Protein AF-A0A9E5HGX7-F1 (afdb_monomer_lite)

pLDDT: mean 79.83, std 8.99, range [37.38, 89.44]

Foldseek 3Di:
DDDDDPQQPAWDWPLVVCVVVVPDDRDFFFWAADPVGDDIDGHHDDTDIDGPVCVVVQPAKDFQDCVPDVVCVVDPVSVVCDVVPDRGTDIDTGD

Sequence (95 aa):
MGQSQGSEKQLFVSHAMQMIEKTGANPFSARFYPARGGVPLNALLDYILVGLSSRKQANNWRIWNLHFDPKLCASSALQQACITASEHFPITFDF

Secondary structure (DSSP, 8-state):
------GGG-EE-HHHHHHHHT-SSPP-SEEE--TT--PPEEE------EEHHHHTT----EE--TTT-HHHHT-HHHHHHHHHH-SB--EE---

Radius of gyration: 15.76 Å; chains: 1; bounding box: 34×36×42 Å

Structure (mmCIF, N/CA/C/O backbone):
data_AF-A0A9E5HGX7-F1
#
_entry.id   AF-A0A9E5HGX7-F1
#
loop_
_atom_site.group_PDB
_atom_site.id
_atom_site.type_symbol
_atom_site.label_atom_id
_atom_site.label_alt_id
_atom_site.label_comp_id
_atom_site.label_asym_id
_atom_site.label_entity_id
_atom_site.label_seq_id
_atom_site.pdbx_PDB_ins_code
_atom_site.Cartn_x
_atom_site.Cartn_y
_atom_site.Cartn_z
_atom_site.occupancy
_atom_site.B_iso_or_equiv
_atom_site.auth_seq_id
_atom_site.auth_comp_id
_atom_site.auth_asym_id
_atom_site.auth_atom_id
_atom_site.pdbx_PDB_model_num
ATOM 1 N N . MET A 1 1 ? -17.656 20.542 -0.277 1.00 37.38 1 MET A N 1
ATOM 2 C CA . MET A 1 1 ? -16.725 20.132 0.799 1.00 37.38 1 MET A CA 1
ATOM 3 C C . MET A 1 1 ? -17.495 19.253 1.770 1.00 37.38 1 MET A C 1
ATOM 5 O O . MET A 1 1 ? -18.642 19.581 2.051 1.00 37.38 1 MET A O 1
ATOM 9 N N . GLY A 1 2 ? -16.937 18.115 2.190 1.00 49.62 2 GLY A N 1
ATOM 10 C CA . GL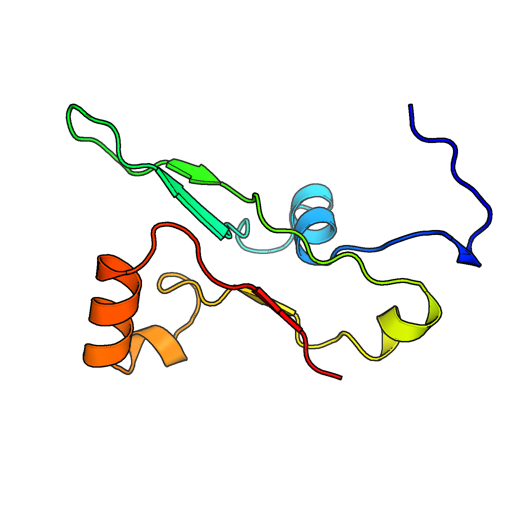Y A 1 2 ? -17.635 17.158 3.054 1.00 49.62 2 GLY A CA 1
ATOM 11 C C . GLY A 1 2 ? -17.992 17.782 4.402 1.00 49.62 2 GLY A C 1
ATOM 12 O O . GLY A 1 2 ? -17.118 18.295 5.093 1.00 49.62 2 GLY A O 1
ATOM 13 N N . GLN A 1 3 ? -19.278 17.772 4.746 1.00 52.59 3 GLN A N 1
ATOM 14 C CA . GLN A 1 3 ? -19.769 18.218 6.047 1.00 52.59 3 GLN A CA 1
ATOM 15 C C . GLN A 1 3 ? -19.271 17.235 7.114 1.00 52.59 3 GLN A C 1
ATOM 17 O O . GLN A 1 3 ? -19.538 16.035 7.017 1.00 52.59 3 GLN A O 1
ATOM 22 N N . SER A 1 4 ? -18.546 17.730 8.119 1.00 56.09 4 SER A N 1
ATOM 23 C CA . SER A 1 4 ? -18.153 16.928 9.278 1.00 56.09 4 SER A CA 1
ATOM 24 C C . SER A 1 4 ? -19.410 16.605 10.081 1.00 56.09 4 SER A C 1
ATOM 26 O O . SER A 1 4 ? -19.878 17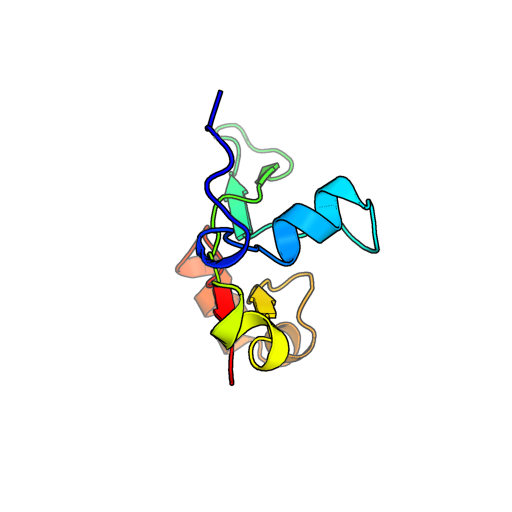.426 10.867 1.00 56.09 4 SER A O 1
ATOM 28 N N . GLN A 1 5 ? -19.991 15.424 9.874 1.00 60.56 5 GLN A N 1
ATOM 29 C CA . GLN A 1 5 ? -20.977 14.909 10.823 1.00 60.56 5 GLN A CA 1
ATOM 30 C C . GLN A 1 5 ? -20.278 14.627 12.168 1.00 60.56 5 GLN A C 1
ATOM 32 O O . GLN A 1 5 ? -19.052 14.528 12.207 1.00 60.56 5 GLN A O 1
ATOM 37 N N . GLY A 1 6 ? -21.042 14.563 13.267 1.00 66.81 6 GLY A N 1
ATOM 38 C CA . GLY A 1 6 ? -20.510 14.414 14.633 1.00 66.81 6 GLY A CA 1
ATOM 39 C C . GLY A 1 6 ? -19.448 13.312 14.779 1.00 66.81 6 GLY A C 1
ATOM 40 O O . GLY A 1 6 ? -19.388 12.395 13.963 1.00 66.81 6 GLY A O 1
ATOM 41 N N . SER A 1 7 ? -18.616 13.404 15.823 1.00 65.25 7 SER A N 1
ATOM 42 C CA . SER A 1 7 ? -17.390 12.601 16.017 1.00 65.25 7 SER A CA 1
ATOM 43 C C . SER A 1 7 ? -17.548 11.088 15.806 1.00 65.25 7 SER A C 1
ATOM 45 O O . SER A 1 7 ? -16.610 10.441 15.346 1.00 65.25 7 SER A O 1
ATOM 47 N N . GLU A 1 8 ? -18.727 10.519 16.067 1.00 67.19 8 GLU A N 1
ATOM 48 C CA . GLU A 1 8 ? -19.027 9.101 15.817 1.00 67.19 8 GLU A CA 1
ATOM 49 C C . GLU A 1 8 ? -19.005 8.692 14.336 1.00 67.19 8 GLU A C 1
ATOM 51 O O . GLU A 1 8 ? -18.736 7.533 14.027 1.00 67.19 8 GLU A O 1
ATOM 56 N N . LYS A 1 9 ? -19.258 9.620 13.406 1.00 77.31 9 LYS A N 1
ATOM 57 C CA . LYS A 1 9 ? -19.267 9.354 11.956 1.00 77.31 9 LYS A CA 1
ATOM 58 C C . LYS A 1 9 ? -17.943 9.698 11.270 1.00 77.31 9 LYS A C 1
ATOM 60 O O . LYS A 1 9 ? -17.845 9.585 10.048 1.00 77.31 9 LYS A O 1
ATOM 65 N N . GLN A 1 10 ? -16.933 10.130 12.025 1.00 81.62 10 GLN A N 1
ATOM 66 C CA . GLN A 1 10 ? -15.624 10.435 11.464 1.00 81.62 10 GLN A CA 1
ATOM 67 C C . GLN A 1 10 ? -14.875 9.141 11.121 1.00 81.62 10 GLN A C 1
ATOM 69 O O . GLN A 1 10 ? -14.760 8.229 11.943 1.00 81.62 10 GLN A O 1
ATOM 74 N N . LEU A 1 11 ? -14.356 9.081 9.896 1.00 86.00 11 LEU A N 1
ATOM 75 C CA . LEU A 1 11 ? -13.540 7.979 9.402 1.00 86.00 11 LEU A CA 1
ATOM 76 C C . LEU A 1 11 ? -12.067 8.382 9.397 1.00 86.00 11 LEU A C 1
ATOM 78 O O . LEU A 1 11 ? -11.719 9.522 9.086 1.00 86.00 11 LEU A O 1
ATOM 82 N N . PHE A 1 12 ? -11.208 7.427 9.730 1.00 84.62 12 PHE A N 1
ATOM 83 C CA . PHE A 1 12 ? -9.770 7.616 9.855 1.00 84.62 12 PHE A CA 1
ATOM 84 C C . PHE A 1 12 ? -9.013 6.688 8.912 1.00 84.62 12 PHE A C 1
ATOM 86 O O . PHE A 1 12 ? -9.433 5.561 8.659 1.00 84.62 12 PHE A O 1
ATOM 93 N N . VAL A 1 13 ? -7.870 7.174 8.430 1.00 86.06 13 VAL A N 1
ATOM 94 C CA . VAL A 1 13 ? -6.956 6.443 7.549 1.00 86.06 13 VAL A CA 1
ATOM 95 C C . VAL A 1 13 ? -5.527 6.721 7.995 1.00 86.06 13 VAL A C 1
ATOM 97 O O . VAL A 1 13 ? -5.059 7.854 7.876 1.00 86.06 13 VAL A O 1
ATOM 100 N N . SER A 1 14 ? -4.811 5.700 8.463 1.00 83.56 14 SER A N 1
ATOM 101 C CA . SER A 1 14 ? -3.451 5.869 8.996 1.00 83.56 14 SER A CA 1
ATOM 102 C C . SER A 1 14 ? -2.468 6.417 7.951 1.00 83.56 14 SER A C 1
ATOM 104 O O . SER A 1 14 ? -1.769 7.388 8.220 1.00 83.56 14 SER A O 1
ATOM 106 N N . HIS A 1 15 ? -2.467 5.876 6.727 1.00 84.69 15 HIS A N 1
ATOM 107 C CA . HIS A 1 15 ? -1.533 6.306 5.673 1.00 84.69 15 HIS A CA 1
ATOM 108 C C . HIS A 1 15 ? -1.802 7.729 5.157 1.00 84.69 15 HIS A C 1
ATOM 110 O O . HIS A 1 15 ? -0.861 8.464 4.869 1.00 84.69 15 HIS A O 1
ATOM 116 N N . ALA A 1 16 ? -3.070 8.151 5.076 1.00 84.50 16 ALA A N 1
ATOM 117 C CA . ALA A 1 16 ? -3.395 9.526 4.694 1.00 84.50 16 ALA A CA 1
ATOM 118 C C . ALA A 1 16 ? -2.941 10.518 5.775 1.00 84.50 16 ALA A C 1
ATOM 120 O O . ALA A 1 16 ? -2.367 11.557 5.453 1.00 84.50 16 ALA A O 1
ATOM 121 N N . MET A 1 17 ? -3.133 10.171 7.054 1.00 83.25 17 MET A N 1
ATOM 122 C CA . MET A 1 17 ? -2.634 10.978 8.171 1.00 83.25 17 MET A CA 1
ATOM 123 C C . MET A 1 17 ? -1.108 11.059 8.157 1.00 83.25 17 MET A C 1
ATOM 125 O O . MET A 1 17 ? -0.568 12.153 8.261 1.00 83.25 17 MET A O 1
ATOM 129 N N . GLN A 1 18 ? -0.414 9.949 7.892 1.00 83.19 18 GLN A N 1
ATOM 130 C CA . GLN A 1 18 ? 1.043 9.933 7.757 1.00 83.19 18 GLN A CA 1
ATOM 131 C C . GLN A 1 18 ? 1.552 10.898 6.668 1.00 83.19 18 GLN A C 1
ATOM 133 O O . GLN A 1 18 ? 2.556 11.578 6.883 1.00 83.19 18 GLN A O 1
ATOM 138 N N . MET A 1 19 ? 0.863 10.999 5.521 1.00 83.81 19 MET A N 1
ATOM 139 C CA . MET A 1 19 ? 1.213 11.959 4.462 1.00 83.81 19 MET A CA 1
ATOM 140 C C . MET A 1 19 ? 0.960 13.416 4.868 1.00 83.81 19 MET A C 1
ATOM 142 O O . MET A 1 19 ? 1.765 14.289 4.540 1.00 83.81 19 MET A O 1
ATOM 146 N N . ILE A 1 20 ? -0.142 13.689 5.574 1.00 85.19 20 ILE A N 1
ATOM 147 C CA . ILE A 1 20 ? -0.486 15.035 6.062 1.00 85.19 20 ILE A CA 1
ATOM 148 C C . ILE A 1 20 ? 0.519 15.487 7.129 1.00 85.19 20 ILE A C 1
ATOM 150 O O . ILE A 1 20 ? 1.026 16.607 7.076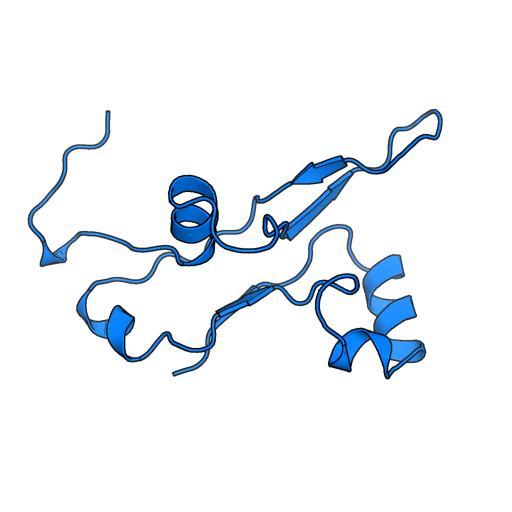 1.00 85.19 20 ILE A O 1
ATOM 154 N N . GLU A 1 21 ? 0.835 14.595 8.065 1.00 85.19 21 GLU A N 1
ATOM 155 C CA . GLU A 1 21 ? 1.768 14.817 9.173 1.00 85.19 21 GLU A CA 1
ATOM 156 C C . GLU A 1 21 ? 3.239 14.713 8.736 1.00 85.19 21 GLU A C 1
ATOM 158 O O . GLU A 1 21 ? 4.132 15.062 9.504 1.00 85.19 21 GLU A O 1
ATOM 163 N N . LYS A 1 22 ? 3.500 14.255 7.501 1.00 80.00 22 LYS A N 1
ATOM 164 C CA . LYS A 1 22 ? 4.835 14.074 6.900 1.00 80.00 22 LYS A CA 1
ATOM 165 C C . LYS A 1 22 ? 5.781 13.232 7.761 1.00 80.00 22 LYS A C 1
ATOM 167 O O . LYS A 1 22 ? 6.960 13.551 7.909 1.00 80.00 22 LYS A O 1
ATOM 172 N N . THR A 1 23 ? 5.260 12.153 8.335 1.00 77.00 23 THR A N 1
ATOM 173 C CA . THR A 1 23 ? 6.027 11.278 9.230 1.00 77.00 23 THR A CA 1
ATOM 174 C C . THR A 1 23 ? 6.604 10.082 8.473 1.00 77.00 23 THR A C 1
ATOM 176 O O . THR A 1 23 ? 5.878 9.345 7.811 1.00 77.00 23 THR A O 1
ATOM 179 N N . GLY A 1 24 ? 7.910 9.837 8.610 1.00 77.12 24 GLY A N 1
ATOM 180 C CA . GLY A 1 24 ? 8.582 8.698 7.975 1.00 77.12 24 GLY A CA 1
ATOM 181 C C . GLY A 1 24 ? 8.624 8.782 6.444 1.00 77.12 24 GLY A C 1
ATOM 182 O O . GLY A 1 24 ? 8.543 9.860 5.860 1.00 77.12 24 GLY A O 1
ATOM 183 N N . ALA A 1 25 ? 8.788 7.634 5.784 1.00 80.12 25 ALA A N 1
ATOM 184 C CA . ALA A 1 25 ? 8.743 7.561 4.327 1.00 80.12 25 ALA A CA 1
ATOM 185 C C . ALA A 1 25 ? 7.295 7.636 3.824 1.00 80.12 25 ALA A C 1
ATOM 187 O O . ALA A 1 25 ? 6.406 7.019 4.412 1.00 80.12 25 ALA A O 1
ATOM 188 N N . ASN A 1 26 ? 7.070 8.351 2.717 1.00 84.00 26 ASN A N 1
ATOM 189 C CA . ASN A 1 26 ? 5.738 8.456 2.129 1.00 84.00 26 ASN A CA 1
ATOM 190 C C . ASN A 1 26 ? 5.241 7.070 1.681 1.00 84.00 26 ASN A C 1
ATOM 192 O O . ASN A 1 26 ? 5.881 6.447 0.824 1.00 84.00 26 ASN A O 1
ATOM 196 N N . PRO A 1 27 ? 4.107 6.591 2.222 1.00 86.06 27 PRO A N 1
ATOM 197 C CA . PRO A 1 27 ? 3.545 5.317 1.814 1.00 86.06 27 PRO A CA 1
ATOM 198 C C . PRO A 1 27 ? 3.035 5.399 0.371 1.00 86.06 27 PRO A C 1
ATOM 200 O O . PRO A 1 27 ? 2.504 6.423 -0.057 1.00 86.06 27 PRO A O 1
ATOM 203 N N . PHE A 1 28 ? 3.158 4.302 -0.374 1.00 88.50 28 PHE A N 1
ATOM 204 C CA . PHE A 1 28 ? 2.528 4.145 -1.683 1.00 88.50 28 PHE A CA 1
ATOM 205 C C . PHE A 1 28 ? 1.958 2.738 -1.823 1.00 88.50 28 PHE A C 1
ATOM 207 O O . PHE A 1 28 ? 2.599 1.760 -1.425 1.00 88.50 28 PHE A O 1
ATOM 214 N N . SER A 1 29 ? 0.755 2.658 -2.386 1.00 89.06 29 SER A N 1
ATOM 215 C CA . SER A 1 29 ? 0.014 1.417 -2.610 1.00 89.06 29 SER A CA 1
ATOM 216 C C . SER A 1 29 ? -0.001 0.997 -4.076 1.00 89.06 29 SER A C 1
ATOM 218 O O . SER A 1 29 ? -0.389 -0.122 -4.361 1.00 89.06 29 SER A O 1
ATOM 220 N N . ALA A 1 30 ? 0.452 1.840 -5.004 1.00 89.31 30 ALA A N 1
ATOM 221 C CA . ALA A 1 30 ? 0.485 1.517 -6.424 1.00 89.31 30 ALA A CA 1
ATOM 222 C C . ALA A 1 30 ? 1.730 2.070 -7.123 1.00 89.31 30 ALA A C 1
ATOM 224 O O . ALA A 1 30 ? 2.332 3.051 -6.667 1.00 89.31 30 ALA A O 1
ATOM 225 N N . ARG A 1 31 ? 2.093 1.451 -8.250 1.00 87.69 31 ARG A N 1
ATOM 226 C CA . ARG A 1 31 ? 3.153 1.905 -9.156 1.00 87.69 31 ARG A CA 1
ATOM 227 C C . ARG A 1 31 ? 2.634 2.009 -10.583 1.00 87.69 31 ARG A C 1
ATOM 229 O O . ARG A 1 31 ? 1.834 1.199 -11.025 1.00 87.69 31 ARG A O 1
ATOM 236 N N . PHE A 1 32 ? 3.118 3.001 -11.317 1.00 86.75 32 PHE A N 1
ATOM 237 C CA . PHE A 1 32 ? 2.787 3.182 -12.726 1.00 86.75 32 PHE A CA 1
ATOM 238 C C . PHE A 1 32 ? 4.065 3.270 -13.544 1.00 86.75 32 PHE A C 1
ATOM 240 O O . PHE A 1 32 ? 4.875 4.182 -13.358 1.00 86.75 32 PHE A O 1
ATOM 247 N N . TYR A 1 33 ? 4.237 2.324 -14.463 1.00 86.12 33 TYR A N 1
ATOM 248 C CA . TYR A 1 33 ? 5.375 2.293 -15.371 1.00 86.12 33 TYR A CA 1
ATOM 249 C C . TYR A 1 33 ? 5.082 3.119 -16.635 1.00 86.12 33 TYR A C 1
ATOM 251 O O . TYR A 1 33 ? 4.083 2.869 -17.314 1.00 86.12 33 TYR A O 1
ATOM 259 N N . PRO A 1 34 ? 5.932 4.102 -16.989 1.00 86.75 34 PRO A N 1
ATOM 260 C CA . PRO A 1 34 ? 5.761 4.870 -18.217 1.00 86.75 34 PRO A CA 1
ATOM 261 C C . PRO A 1 34 ? 5.926 3.999 -19.469 1.00 86.75 34 PRO A C 1
ATOM 263 O O . PRO A 1 34 ? 6.871 3.218 -19.576 1.00 86.75 34 PRO A O 1
ATOM 266 N N . ALA A 1 35 ? 5.070 4.209 -20.474 1.00 84.06 35 ALA A N 1
ATOM 267 C CA . ALA A 1 35 ? 5.072 3.420 -21.712 1.00 84.06 35 ALA A CA 1
ATOM 268 C C . ALA A 1 35 ? 6.380 3.510 -22.524 1.00 84.06 35 ALA A C 1
ATOM 270 O O . ALA A 1 35 ? 6.701 2.602 -23.283 1.00 84.06 35 ALA A O 1
ATOM 271 N N . ARG A 1 36 ? 7.139 4.606 -22.388 1.00 87.06 36 ARG A N 1
ATOM 272 C CA . ARG A 1 36 ? 8.408 4.829 -23.108 1.00 87.06 36 ARG A CA 1
ATOM 273 C C . ARG A 1 36 ? 9.647 4.557 -22.246 1.00 87.06 36 ARG A C 1
ATOM 275 O O . ARG A 1 36 ? 10.725 5.052 -22.559 1.00 87.06 36 ARG A O 1
ATOM 282 N N . GLY A 1 37 ? 9.488 3.779 -21.175 1.00 80.31 37 GLY A N 1
ATOM 283 C CA . GLY A 1 37 ? 10.527 3.578 -20.170 1.00 80.31 37 GLY A CA 1
ATOM 284 C C . GLY A 1 37 ? 10.686 4.793 -19.252 1.00 80.31 37 GLY A C 1
ATOM 285 O O . GLY A 1 37 ? 10.239 5.899 -19.558 1.00 80.31 37 GLY A O 1
ATOM 286 N N . GLY A 1 38 ? 11.289 4.573 -18.085 1.00 84.06 38 GLY A N 1
ATOM 287 C CA . GLY A 1 38 ? 11.497 5.607 -17.074 1.00 84.06 38 GLY A CA 1
ATOM 288 C C . GLY A 1 38 ? 11.355 5.081 -15.650 1.00 84.06 38 GLY A C 1
ATOM 289 O O . GLY A 1 38 ? 11.138 3.890 -15.426 1.00 84.06 38 GLY A O 1
ATOM 290 N N . VAL A 1 39 ? 11.487 5.991 -14.686 1.00 83.69 39 VAL A N 1
ATOM 291 C CA . VAL A 1 39 ? 11.284 5.685 -13.266 1.00 83.69 39 VAL A CA 1
ATOM 292 C C . VAL A 1 39 ? 9.782 5.486 -13.015 1.00 83.69 39 VAL A C 1
ATOM 294 O O . VAL A 1 39 ? 8.995 6.330 -13.453 1.00 83.69 39 VAL A O 1
ATOM 297 N N . PRO A 1 40 ? 9.362 4.399 -12.341 1.00 85.00 40 PRO A N 1
ATOM 298 C CA . PRO A 1 40 ? 7.960 4.198 -12.000 1.00 85.00 40 PRO A CA 1
ATOM 299 C C . PRO A 1 40 ? 7.450 5.308 -11.079 1.00 85.00 40 PRO A C 1
ATOM 301 O O . PRO A 1 40 ? 8.138 5.732 -10.148 1.00 85.00 40 PRO A O 1
ATOM 304 N N . LEU A 1 41 ? 6.221 5.759 -11.326 1.00 88.00 41 LEU A N 1
ATOM 305 C CA . LEU A 1 41 ? 5.529 6.698 -10.453 1.00 88.00 41 LEU A CA 1
ATOM 306 C C . LEU A 1 41 ? 4.856 5.931 -9.315 1.00 88.00 41 LEU A C 1
ATOM 308 O O . LEU A 1 41 ? 4.033 5.055 -9.566 1.00 88.00 41 LEU A O 1
ATOM 312 N N . ASN A 1 42 ? 5.163 6.303 -8.077 1.00 89.25 42 ASN A N 1
ATOM 313 C CA . ASN A 1 42 ? 4.533 5.742 -6.886 1.00 89.25 42 ASN A CA 1
ATOM 314 C C . ASN A 1 42 ? 3.312 6.582 -6.485 1.00 89.25 42 ASN A C 1
ATOM 316 O O . ASN A 1 42 ? 3.410 7.807 -6.400 1.00 89.25 42 ASN A O 1
ATOM 320 N N . ALA A 1 43 ? 2.186 5.930 -6.198 1.00 89.00 43 ALA A N 1
ATOM 321 C CA . ALA A 1 43 ? 0.955 6.591 -5.771 1.00 89.00 43 ALA A CA 1
ATOM 322 C C . ALA A 1 43 ? 0.322 5.888 -4.564 1.00 89.00 43 ALA A C 1
ATOM 324 O O . ALA A 1 43 ? 0.396 4.668 -4.427 1.00 89.00 43 ALA A O 1
ATOM 325 N N . LEU A 1 44 ? -0.328 6.662 -3.695 1.00 89.44 44 LEU A N 1
ATOM 326 C CA . LEU A 1 44 ? -1.191 6.144 -2.636 1.00 89.44 44 LEU A CA 1
ATOM 327 C C . LEU A 1 44 ? -2.647 6.285 -3.085 1.00 89.44 44 LEU A C 1
ATOM 329 O O . LEU A 1 44 ? -3.196 7.389 -3.093 1.00 89.44 44 LEU A O 1
ATOM 333 N N . LEU A 1 45 ? -3.241 5.173 -3.508 1.00 87.06 45 LEU A N 1
ATOM 334 C CA . LEU A 1 45 ? -4.598 5.133 -4.066 1.00 87.06 45 LEU A CA 1
ATOM 335 C C . LEU A 1 45 ? -5.560 4.332 -3.193 1.00 87.06 45 LEU A C 1
ATOM 337 O O . LEU A 1 45 ? -6.752 4.628 -3.149 1.00 87.06 45 LEU A O 1
ATOM 341 N N . ASP A 1 46 ? -5.032 3.336 -2.491 1.00 84.88 46 ASP A N 1
ATOM 342 C CA . ASP A 1 46 ? -5.815 2.390 -1.721 1.00 84.88 46 ASP A CA 1
ATOM 343 C C . ASP A 1 46 ? -5.927 2.891 -0.278 1.00 84.88 46 ASP A C 1
ATOM 345 O O . ASP A 1 46 ? -4.932 3.169 0.397 1.00 84.88 46 ASP A O 1
ATOM 349 N N . T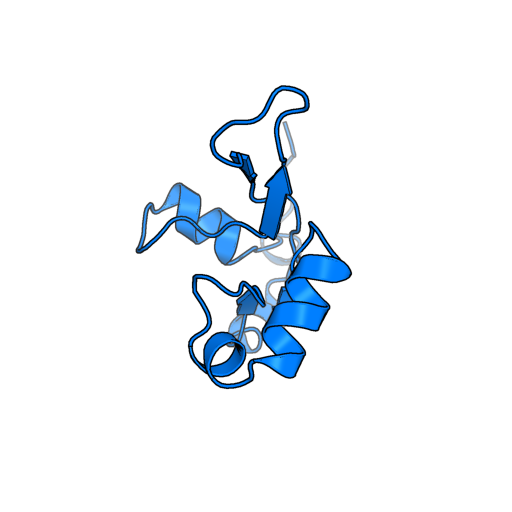YR A 1 47 ? -7.163 3.028 0.198 1.00 85.06 47 TYR A N 1
ATOM 350 C CA . TYR A 1 47 ? -7.462 3.511 1.539 1.00 85.06 47 TYR A CA 1
ATOM 351 C C . TYR A 1 47 ? -8.465 2.584 2.206 1.00 85.06 47 TYR A C 1
ATOM 353 O O . TYR A 1 47 ? -9.533 2.307 1.666 1.00 85.06 47 TYR A O 1
ATOM 361 N N . ILE A 1 48 ? -8.138 2.155 3.420 1.00 85.94 48 ILE A N 1
ATOM 362 C CA . ILE A 1 48 ? -9.114 1.565 4.331 1.00 85.94 48 ILE A CA 1
ATOM 363 C C . ILE A 1 48 ? -9.573 2.698 5.247 1.00 85.94 48 ILE A C 1
ATOM 365 O O . ILE A 1 48 ? -8.753 3.490 5.699 1.00 85.94 48 ILE A O 1
ATOM 369 N N . LEU A 1 49 ? -10.878 2.827 5.463 1.00 87.69 49 LEU A N 1
ATOM 370 C CA . LEU A 1 49 ? -11.477 3.855 6.312 1.00 87.69 49 LEU A CA 1
ATOM 371 C C . LEU A 1 49 ? -12.012 3.187 7.574 1.00 87.69 49 LEU A C 1
ATOM 373 O O . LEU A 1 49 ? -12.869 2.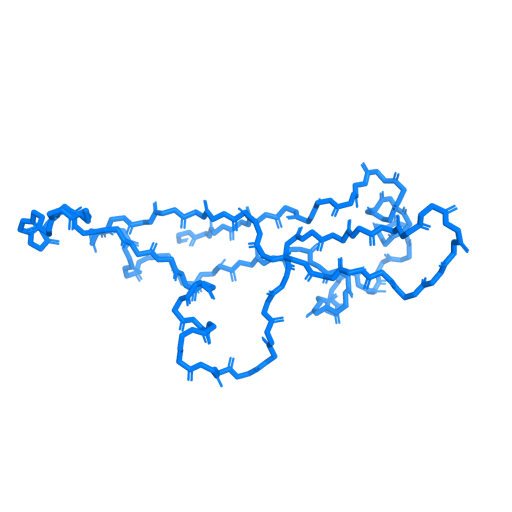311 7.488 1.00 87.69 49 LEU A O 1
ATOM 377 N N . VAL A 1 50 ? -11.526 3.600 8.743 1.00 86.44 50 VAL A N 1
ATOM 378 C CA . VAL A 1 50 ? -11.912 2.999 10.026 1.00 86.44 50 VAL A CA 1
ATOM 379 C C . VAL A 1 50 ? -12.646 4.014 10.891 1.00 86.44 50 VAL A C 1
ATOM 381 O O . VAL A 1 50 ? -12.186 5.139 11.082 1.00 86.44 50 VAL A O 1
ATOM 384 N N . GLY A 1 51 ? -13.807 3.614 11.408 1.00 87.00 51 GLY A N 1
ATOM 385 C CA . GLY A 1 51 ? -14.602 4.424 12.328 1.00 87.00 51 GLY A CA 1
ATOM 386 C C . GLY A 1 51 ? -13.991 4.507 13.729 1.00 87.00 51 GLY A C 1
ATOM 387 O O . GLY A 1 51 ? -13.134 3.708 14.114 1.00 87.00 51 GLY A O 1
ATOM 388 N N . LEU A 1 52 ? -14.467 5.467 14.523 1.00 84.19 52 LEU A N 1
ATOM 389 C CA . LEU A 1 52 ? -13.912 5.779 15.844 1.00 84.19 52 LEU A CA 1
ATOM 390 C C . LEU A 1 52 ? -13.851 4.568 16.797 1.00 84.19 52 LEU A C 1
ATOM 392 O O . LEU A 1 52 ? -12.858 4.398 17.503 1.00 84.19 52 LEU A O 1
ATOM 396 N N . SER A 1 53 ? -14.875 3.709 16.789 1.00 82.81 53 SER A N 1
ATOM 397 C CA . SER A 1 53 ? -14.976 2.528 17.664 1.00 82.81 53 SER A CA 1
ATOM 398 C C . SER A 1 53 ? -13.893 1.478 17.399 1.00 82.81 53 SER A C 1
ATOM 400 O O . SER A 1 53 ? -13.414 0.835 18.329 1.00 82.81 53 SER A O 1
ATOM 402 N N . SER A 1 54 ? -13.474 1.333 16.142 1.00 80.25 54 SER A N 1
ATOM 403 C CA . SER A 1 54 ? -12.485 0.337 15.708 1.00 80.25 54 SER A CA 1
ATOM 404 C C . SER A 1 54 ? -11.067 0.911 15.620 1.00 80.25 54 SER A C 1
ATOM 406 O O . SER A 1 54 ? -10.097 0.162 15.541 1.00 80.25 54 SER A O 1
ATOM 408 N N . ARG A 1 55 ? -10.914 2.242 15.697 1.00 80.25 55 ARG A N 1
ATOM 409 C CA . ARG A 1 55 ? -9.617 2.922 15.550 1.00 80.25 55 ARG A CA 1
ATOM 410 C C . ARG A 1 55 ? -8.564 2.447 16.553 1.00 80.25 55 ARG A C 1
ATOM 412 O O . ARG A 1 55 ? -7.409 2.320 16.178 1.00 80.25 55 ARG A O 1
ATOM 419 N N . LYS A 1 56 ? -8.947 2.193 17.810 1.00 79.50 56 LYS A N 1
ATOM 420 C CA . LYS A 1 56 ? -8.011 1.730 18.857 1.00 79.50 56 LYS A CA 1
ATOM 421 C C . LYS A 1 56 ? -7.498 0.304 18.633 1.00 79.50 56 LYS A C 1
ATOM 423 O O . LYS A 1 56 ? -6.461 -0.050 19.183 1.00 79.50 56 LYS A O 1
ATOM 428 N N . GLN A 1 57 ? -8.252 -0.508 17.895 1.00 80.94 57 GLN A N 1
ATOM 429 C CA . GLN A 1 57 ? -7.906 -1.900 17.602 1.00 80.94 57 GLN A CA 1
ATOM 430 C C . GLN A 1 57 ? -7.135 -2.003 16.282 1.00 80.94 57 GLN A C 1
ATOM 432 O O . GLN A 1 57 ? -6.264 -2.847 16.138 1.00 80.94 57 GLN A O 1
ATOM 437 N N . ALA A 1 58 ? -7.379 -1.081 15.348 1.00 74.75 58 ALA A N 1
ATOM 438 C CA . ALA A 1 58 ? -6.709 -1.031 14.057 1.00 74.75 58 ALA A CA 1
ATOM 439 C C . ALA A 1 58 ? -5.272 -0.473 14.175 1.00 74.75 58 ALA A C 1
ATOM 441 O O . ALA A 1 58 ? -4.989 0.632 13.710 1.00 74.75 58 ALA A O 1
ATOM 442 N N . ASN A 1 59 ? -4.367 -1.231 14.804 1.00 73.56 59 ASN A N 1
ATOM 443 C CA . ASN A 1 59 ? -2.976 -0.824 15.052 1.00 73.56 59 ASN A CA 1
ATOM 444 C C . ASN A 1 59 ? -1.987 -1.360 14.002 1.00 73.56 59 ASN A C 1
ATOM 446 O O . ASN A 1 59 ? -0.926 -0.774 13.807 1.00 73.56 59 ASN A O 1
ATOM 450 N N . ASN A 1 60 ? -2.342 -2.428 13.282 1.00 79.81 60 ASN A N 1
ATOM 451 C CA . ASN A 1 60 ? -1.437 -3.130 12.361 1.00 79.81 60 ASN A CA 1
ATOM 452 C C . ASN A 1 60 ? -1.747 -2.835 10.889 1.00 79.81 60 ASN A C 1
ATOM 454 O O . ASN A 1 60 ? -1.928 -3.742 10.080 1.00 79.81 60 ASN A O 1
ATOM 458 N N . TRP A 1 61 ? -1.831 -1.554 10.532 1.00 85.19 61 TRP A N 1
ATOM 459 C CA . TRP A 1 61 ? -2.007 -1.160 9.134 1.00 85.19 61 TRP A CA 1
ATOM 460 C C . TRP A 1 61 ? -0.733 -1.436 8.360 1.00 85.19 61 TRP A C 1
ATOM 462 O O . TRP A 1 61 ? 0.341 -0.963 8.730 1.00 85.19 61 TRP A O 1
ATOM 472 N N . ARG A 1 62 ? -0.858 -2.179 7.265 1.00 85.31 62 ARG A N 1
ATOM 473 C CA . ARG A 1 62 ? 0.288 -2.566 6.455 1.00 85.31 62 ARG A CA 1
ATOM 474 C C . ARG A 1 62 ? -0.043 -2.455 4.985 1.00 85.31 62 ARG A C 1
ATOM 476 O O . ARG A 1 62 ? -1.032 -3.013 4.519 1.00 85.31 62 ARG A O 1
ATOM 483 N N . ILE A 1 63 ? 0.831 -1.776 4.254 1.00 86.75 63 ILE A N 1
ATOM 484 C CA . ILE A 1 63 ? 0.912 -1.903 2.803 1.00 86.75 63 ILE A CA 1
ATOM 485 C C . ILE A 1 63 ? 1.948 -2.985 2.518 1.00 86.75 63 ILE A C 1
ATOM 487 O O . ILE A 1 63 ? 3.099 -2.865 2.942 1.00 86.75 63 ILE A O 1
ATOM 491 N N . TRP A 1 64 ? 1.555 -4.035 1.803 1.00 83.06 64 TRP A N 1
ATOM 492 C CA . TRP A 1 64 ? 2.434 -5.148 1.429 1.00 83.06 64 TRP A CA 1
ATOM 493 C C . TRP A 1 64 ? 3.320 -4.758 0.242 1.00 83.06 64 TRP A C 1
ATOM 495 O O . TRP A 1 64 ? 3.229 -5.300 -0.858 1.00 83.06 64 TRP A O 1
ATOM 505 N N . ASN A 1 65 ? 4.154 -3.748 0.468 1.00 80.38 65 ASN A N 1
ATOM 506 C CA . ASN A 1 65 ? 5.012 -3.145 -0.531 1.00 80.38 65 ASN A CA 1
ATOM 507 C C . ASN A 1 65 ? 6.427 -3.707 -0.414 1.00 80.38 65 ASN A C 1
ATOM 509 O O . ASN A 1 65 ? 7.084 -3.548 0.613 1.00 80.38 65 ASN A O 1
ATOM 513 N N . LEU A 1 66 ? 6.924 -4.293 -1.500 1.00 72.88 66 LEU A N 1
ATOM 514 C CA . LEU A 1 66 ? 8.257 -4.892 -1.558 1.00 72.88 66 LEU A CA 1
ATOM 515 C C . LEU A 1 66 ? 9.383 -3.940 -1.142 1.00 72.88 66 LEU A C 1
ATOM 517 O O . LEU A 1 66 ? 10.361 -4.391 -0.570 1.00 72.88 66 LEU A O 1
ATOM 521 N N . HIS A 1 67 ? 9.265 -2.634 -1.381 1.00 70.19 67 HIS A N 1
ATOM 522 C CA . HIS A 1 67 ? 10.319 -1.689 -0.997 1.00 70.19 67 HIS A CA 1
ATOM 523 C C . HIS A 1 67 ? 10.351 -1.374 0.501 1.00 70.19 67 HIS A C 1
ATOM 525 O O . HIS A 1 67 ? 11.404 -1.008 1.017 1.00 70.19 67 HIS A O 1
ATOM 531 N N . PHE A 1 68 ? 9.221 -1.504 1.197 1.00 69.38 68 PHE A N 1
ATOM 532 C CA . PHE A 1 68 ? 9.099 -1.132 2.610 1.00 69.38 68 PHE A CA 1
ATOM 533 C C . PHE A 1 68 ? 8.949 -2.328 3.546 1.00 69.38 68 PHE A C 1
ATOM 535 O O . PHE A 1 68 ? 8.997 -2.164 4.764 1.00 69.38 68 PHE A O 1
ATOM 542 N N . ASP A 1 69 ? 8.783 -3.527 2.993 1.00 75.75 69 ASP A N 1
ATOM 543 C CA . ASP A 1 69 ? 8.491 -4.723 3.758 1.00 75.75 69 ASP A CA 1
ATOM 544 C C . ASP A 1 69 ? 9.656 -5.727 3.710 1.00 75.75 69 ASP A C 1
ATOM 546 O O . ASP A 1 69 ? 9.756 -6.537 2.781 1.00 75.75 69 ASP A O 1
ATOM 550 N N . PRO A 1 70 ? 10.543 -5.727 4.724 1.00 72.69 70 PRO A N 1
ATOM 551 C CA . PRO A 1 70 ? 11.708 -6.608 4.743 1.00 72.69 70 PRO A CA 1
ATOM 552 C C . PRO A 1 70 ? 11.326 -8.093 4.770 1.00 72.69 70 PRO A C 1
ATOM 554 O O . PRO A 1 70 ? 12.079 -8.925 4.269 1.00 72.69 70 PRO A O 1
ATOM 557 N N . LYS A 1 71 ? 10.142 -8.443 5.297 1.00 74.88 71 LYS A N 1
ATOM 558 C CA . LYS A 1 71 ? 9.652 -9.831 5.291 1.00 74.88 71 LYS A CA 1
ATOM 559 C C . LYS A 1 71 ? 9.253 -10.276 3.885 1.00 74.88 71 LYS A C 1
ATOM 561 O O . LYS A 1 71 ? 9.436 -11.441 3.546 1.00 74.88 71 LYS A O 1
ATOM 566 N N . LEU A 1 72 ? 8.748 -9.351 3.068 1.00 74.06 72 LEU A N 1
ATOM 567 C CA . LEU A 1 72 ? 8.411 -9.602 1.667 1.00 74.06 72 LEU A CA 1
ATOM 568 C C . LEU A 1 72 ? 9.676 -9.782 0.821 1.00 74.06 72 LEU A C 1
ATOM 570 O O . LEU A 1 72 ? 9.748 -10.697 0.007 1.00 74.06 72 LEU A O 1
ATOM 574 N N . CYS A 1 73 ? 10.701 -8.965 1.076 1.00 70.56 73 CYS A N 1
ATOM 575 C CA . CYS A 1 73 ? 12.014 -9.086 0.437 1.00 70.56 73 CYS A CA 1
ATOM 576 C C . CYS A 1 73 ? 12.766 -10.372 0.796 1.00 70.56 73 CYS A C 1
ATOM 578 O O . CYS A 1 73 ? 13.561 -10.849 -0.009 1.00 70.56 73 CYS A O 1
ATOM 580 N N . ALA A 1 74 ? 12.527 -10.947 1.978 1.00 79.00 74 ALA A N 1
ATOM 581 C CA . ALA A 1 74 ? 13.194 -12.175 2.408 1.00 79.00 74 ALA A CA 1
ATOM 582 C C . ALA A 1 74 ? 12.771 -13.421 1.602 1.00 79.00 74 ALA A C 1
ATOM 584 O O . ALA A 1 74 ? 13.473 -14.430 1.630 1.00 79.00 74 ALA A O 1
ATOM 585 N N . SER A 1 75 ? 11.647 -13.364 0.876 1.00 84.75 75 SER A N 1
ATOM 586 C CA . SER A 1 75 ? 11.162 -14.452 0.021 1.00 84.75 75 SER A CA 1
ATOM 587 C C . SER A 1 75 ? 11.197 -14.039 -1.448 1.00 84.75 75 SER A C 1
ATOM 589 O O . SER A 1 75 ? 10.334 -13.305 -1.928 1.00 84.75 75 SER A O 1
ATOM 591 N N . SER A 1 76 ? 12.181 -14.553 -2.188 1.00 82.06 76 SER A N 1
ATOM 592 C CA . SER A 1 76 ? 12.349 -14.270 -3.620 1.00 82.06 76 SER A CA 1
ATOM 593 C C . SER A 1 76 ? 11.140 -14.700 -4.458 1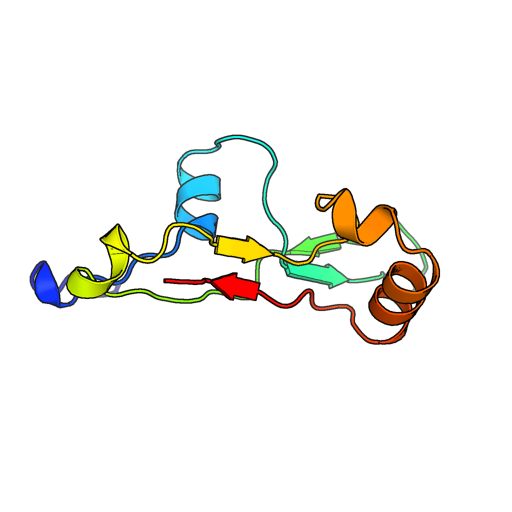.00 82.06 76 SER A C 1
ATOM 595 O O . SER A 1 76 ? 10.743 -13.986 -5.378 1.00 82.06 76 SER A O 1
ATOM 597 N N . ALA A 1 77 ? 10.511 -15.827 -4.110 1.00 83.75 77 ALA A N 1
ATOM 598 C CA . ALA A 1 77 ? 9.310 -16.319 -4.779 1.00 83.75 77 ALA A CA 1
ATOM 599 C C . ALA A 1 77 ? 8.110 -15.382 -4.568 1.00 83.75 77 ALA A C 1
ATOM 601 O O . ALA A 1 77 ? 7.398 -15.062 -5.519 1.00 83.75 77 ALA A O 1
ATOM 602 N N . LEU A 1 78 ? 7.912 -14.893 -3.338 1.00 78.75 78 LEU A N 1
ATOM 603 C CA . LEU A 1 78 ? 6.833 -13.954 -3.026 1.00 78.75 78 LEU A CA 1
ATOM 604 C C . LEU A 1 78 ? 7.078 -12.591 -3.682 1.00 78.75 78 LEU A C 1
ATOM 606 O O . LEU A 1 78 ? 6.158 -11.995 -4.235 1.00 78.75 78 LEU A O 1
ATOM 610 N N . GLN A 1 79 ? 8.332 -12.134 -3.694 1.00 79.31 79 GLN A N 1
ATOM 611 C CA . GLN A 1 79 ? 8.730 -10.918 -4.390 1.00 79.31 79 GLN A CA 1
ATOM 612 C C . GLN A 1 79 ? 8.448 -10.988 -5.892 1.00 79.31 79 GLN A C 1
ATOM 614 O O . GLN A 1 79 ? 7.816 -10.077 -6.429 1.00 79.31 79 GLN A O 1
ATOM 619 N N . GLN A 1 80 ? 8.867 -12.060 -6.570 1.00 80.38 80 GLN A N 1
ATOM 620 C CA . GLN A 1 80 ? 8.585 -12.227 -7.996 1.00 80.38 80 GLN A CA 1
ATOM 621 C C . GLN A 1 80 ? 7.086 -12.332 -8.278 1.00 80.38 80 GLN A C 1
ATOM 623 O O . GLN A 1 80 ? 6.609 -11.707 -9.226 1.00 80.38 80 GLN A O 1
ATOM 628 N N . ALA A 1 81 ? 6.338 -13.062 -7.448 1.00 80.06 81 ALA A N 1
ATOM 629 C CA . ALA A 1 81 ? 4.891 -13.162 -7.593 1.00 80.06 81 ALA A CA 1
ATOM 630 C C . ALA A 1 81 ? 4.222 -11.785 -7.472 1.00 80.06 81 ALA A C 1
ATOM 632 O O . ALA A 1 81 ? 3.425 -11.425 -8.332 1.00 80.06 81 ALA A O 1
ATOM 633 N N . CYS A 1 82 ? 4.595 -10.976 -6.475 1.00 73.44 82 CYS A N 1
ATOM 634 C CA . CYS A 1 82 ? 4.051 -9.630 -6.292 1.00 73.44 82 CYS A CA 1
ATOM 635 C C . CYS A 1 82 ? 4.394 -8.683 -7.452 1.00 73.44 82 CYS A C 1
ATOM 637 O O . CYS A 1 82 ? 3.509 -7.966 -7.905 1.00 73.44 82 CYS A O 1
ATOM 639 N N . ILE A 1 83 ? 5.637 -8.691 -7.955 1.00 76.19 83 ILE A N 1
ATOM 640 C CA . ILE A 1 83 ? 6.032 -7.864 -9.115 1.00 76.19 83 ILE A CA 1
ATOM 641 C C . ILE A 1 83 ? 5.257 -8.276 -10.368 1.00 76.19 83 ILE A C 1
ATOM 643 O O . ILE A 1 83 ? 4.840 -7.419 -11.134 1.00 76.19 83 ILE A O 1
ATOM 647 N N . THR A 1 84 ? 5.071 -9.579 -10.579 1.00 77.25 84 THR A N 1
ATOM 648 C CA . THR A 1 84 ? 4.413 -10.097 -11.786 1.00 77.25 84 THR A CA 1
ATOM 649 C C . THR A 1 84 ? 2.905 -9.882 -11.754 1.00 77.25 84 THR A C 1
ATOM 651 O O . THR A 1 84 ? 2.296 -9.594 -12.780 1.00 77.25 84 THR A O 1
ATOM 654 N N . ALA A 1 85 ? 2.288 -10.074 -10.589 1.00 69.25 85 ALA A N 1
ATOM 655 C CA . ALA A 1 85 ? 0.840 -10.148 -10.477 1.00 69.25 85 ALA A CA 1
ATOM 656 C C . ALA A 1 85 ? 0.173 -8.783 -10.310 1.00 69.25 85 ALA A C 1
ATOM 658 O O . ALA A 1 85 ? -1.014 -8.672 -10.614 1.00 69.25 85 ALA A O 1
ATOM 659 N N . SER A 1 86 ? 0.873 -7.773 -9.778 1.00 69.94 86 SER A N 1
ATOM 660 C CA . SER A 1 86 ? 0.185 -6.551 -9.380 1.00 69.94 86 SER A CA 1
ATOM 661 C C . SER A 1 86 ? 1.061 -5.306 -9.341 1.00 69.94 86 SER A C 1
ATOM 663 O O . SER A 1 86 ? 2.073 -5.226 -8.646 1.00 69.94 86 SER A O 1
ATOM 665 N N . GLU A 1 87 ? 0.562 -4.270 -10.003 1.00 79.62 87 GLU A N 1
ATOM 666 C CA . GLU A 1 87 ? 1.010 -2.893 -9.816 1.00 79.62 87 GLU A CA 1
ATOM 667 C C . GLU A 1 87 ? 0.361 -2.221 -8.595 1.00 79.62 87 GLU A C 1
ATOM 669 O O . GLU A 1 87 ? 0.756 -1.120 -8.219 1.00 79.62 87 GLU A O 1
ATOM 674 N N . HIS A 1 88 ? -0.594 -2.903 -7.948 1.00 86.25 88 HIS A N 1
ATOM 675 C CA . HIS A 1 88 ? -1.258 -2.498 -6.709 1.00 86.25 88 HIS A CA 1
ATOM 676 C C . HIS A 1 88 ? -0.863 -3.415 -5.541 1.00 86.25 88 HIS A C 1
ATOM 678 O O . HIS A 1 88 ? -1.091 -4.628 -5.563 1.00 86.25 88 HIS A O 1
ATOM 684 N N . PHE A 1 89 ? -0.288 -2.841 -4.492 1.00 85.44 89 PHE A N 1
ATOM 685 C CA . PHE A 1 89 ? 0.056 -3.538 -3.262 1.00 85.44 89 PHE A CA 1
ATOM 686 C C . PHE A 1 89 ? -1.169 -3.652 -2.355 1.00 85.44 89 PHE A C 1
ATOM 688 O O . PHE A 1 89 ? -1.804 -2.635 -2.061 1.00 85.44 89 PHE A O 1
ATOM 695 N N . PRO A 1 90 ? -1.487 -4.857 -1.855 1.00 83.44 90 PRO A N 1
ATOM 696 C CA . PRO A 1 90 ? -2.611 -5.018 -0.955 1.00 83.44 90 PRO A CA 1
ATOM 697 C C . PRO A 1 90 ? -2.367 -4.254 0.348 1.00 83.44 90 PRO A C 1
ATOM 699 O O . PRO A 1 90 ? -1.233 -4.140 0.830 1.00 83.44 90 PRO A O 1
ATOM 702 N N . ILE A 1 91 ? -3.456 -3.752 0.924 1.00 86.19 91 ILE A N 1
ATOM 703 C CA . ILE A 1 91 ? -3.466 -3.139 2.249 1.00 86.19 91 ILE A CA 1
ATOM 704 C C . ILE A 1 91 ? -4.229 -4.061 3.184 1.00 86.19 91 ILE A C 1
ATOM 706 O O . ILE A 1 91 ? -5.348 -4.472 2.882 1.00 86.19 91 ILE A O 1
ATOM 710 N N . THR A 1 92 ? -3.628 -4.366 4.327 1.00 86.06 92 THR A N 1
ATOM 711 C CA . THR A 1 92 ? -4.288 -5.093 5.409 1.00 86.06 92 THR A CA 1
ATOM 712 C C . THR A 1 92 ? -4.299 -4.247 6.670 1.00 86.06 92 THR A C 1
ATOM 714 O O . THR A 1 92 ? -3.466 -3.356 6.861 1.00 86.06 92 THR A O 1
ATOM 717 N N . PHE A 1 93 ? -5.255 -4.538 7.539 1.00 83.56 93 PHE A N 1
ATOM 718 C CA . PHE A 1 93 ? -5.244 -4.108 8.925 1.00 83.56 93 PHE A CA 1
ATOM 719 C C . PHE A 1 93 ? -5.761 -5.275 9.765 1.00 83.56 93 PHE A C 1
ATOM 721 O O . PHE A 1 93 ? -6.700 -5.953 9.351 1.00 83.56 93 PHE A O 1
ATOM 728 N N . ASP A 1 94 ? -5.137 -5.501 10.914 1.00 80.38 94 ASP A N 1
ATOM 729 C CA . ASP A 1 94 ? -5.527 -6.548 11.859 1.00 80.38 94 ASP A CA 1
ATOM 730 C C . ASP A 1 94 ? -6.025 -5.911 13.168 1.00 80.38 94 ASP A C 1
ATOM 732 O O . ASP A 1 94 ? -5.640 -4.777 13.488 1.00 80.38 94 ASP A O 1
ATOM 736 N N . PHE A 1 95 ? -6.888 -6.642 13.884 1.00 75.12 95 PHE A N 1
ATOM 737 C CA . PHE A 1 95 ? -7.455 -6.285 15.193 1.00 75.12 95 PHE A CA 1
ATOM 738 C C . PHE A 1 95 ? -6.683 -6.928 16.349 1.00 75.12 95 PHE A C 1
ATOM 740 O O . PHE A 1 95 ? -6.142 -8.040 16.149 1.00 75.12 95 PHE A O 1
#